Protein AF-K7A575-F1 (afdb_monomer_lite)

pLDDT: mean 84.66, std 11.77, range [37.22, 94.06]

Foldseek 3Di:
DPPPPQDDKDFPDFDADPVRHTAWTWIARPPPRDIDIDGVVVCVPCVNHDPDDD

Organism: NCBI:txid1129794

Radius of gyration: 12.07 Å; chains: 1; bounding box: 33×19×27 Å

Secondary structure (DSSP, 8-state):
--TT----EEEEEEEE-TTS-EEEEEEEETTT--EEEE-GGGGG-TTT---S--

InterPro domains:
  IPR012663 Conserved hypothetical protein CHP02450, tryptophan-rich [PF09493] (2-54)
  IPR012663 Conserved hypothetical protein CHP02450, tryptophan-rich [TIGR02450] (2-54)

Structure (mmCIF, N/CA/C/O backbone):
data_AF-K7A575-F1
#
_entry.id   AF-K7A575-F1
#
loop_
_atom_site.group_PDB
_atom_site.id
_atom_site.type_symbol
_atom_site.label_atom_id
_atom_site.label_alt_id
_atom_site.label_comp_id
_atom_site.label_asym_id
_atom_site.label_entity_id
_atom_site.label_seq_id
_atom_site.pdbx_PDB_ins_code
_atom_site.Cartn_x
_atom_site.Cartn_y
_atom_site.Cartn_z
_atom_site.occupancy
_atom_site.B_iso_or_equiv
_atom_site.auth_seq_id
_atom_site.auth_comp_id
_atom_site.auth_asym_id
_atom_site.auth_atom_id
_atom_site.pdbx_PDB_model_num
ATOM 1 N N . MET A 1 1 ? 7.404 7.230 -19.133 1.00 37.22 1 MET A N 1
ATOM 2 C CA . MET A 1 1 ? 8.411 6.689 -18.188 1.00 37.22 1 MET A CA 1
ATOM 3 C C . MET A 1 1 ? 7.903 6.959 -16.780 1.00 37.22 1 MET A C 1
ATOM 5 O O . MET A 1 1 ? 7.366 8.046 -16.600 1.0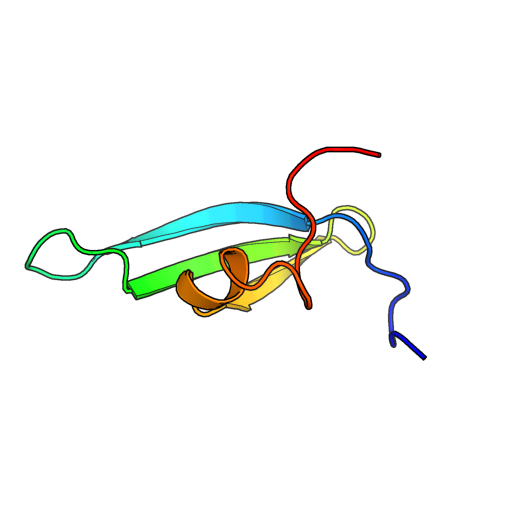0 37.22 1 MET A O 1
ATOM 9 N N . PRO A 1 2 ? 7.984 6.027 -15.814 1.00 50.09 2 PRO A N 1
ATOM 10 C CA . PRO A 1 2 ? 7.477 6.294 -14.469 1.00 50.09 2 PRO A CA 1
ATOM 11 C C . PRO A 1 2 ? 8.300 7.430 -13.850 1.00 50.09 2 PRO A C 1
ATOM 13 O O . PRO A 1 2 ? 9.520 7.310 -13.743 1.00 50.09 2 PRO A O 1
ATOM 16 N N . LEU A 1 3 ? 7.632 8.538 -13.509 1.00 56.22 3 LEU A N 1
ATOM 17 C CA . LEU A 1 3 ? 8.244 9.843 -13.217 1.00 56.22 3 LEU A CA 1
ATOM 18 C C . LEU A 1 3 ? 9.307 9.782 -12.104 1.00 56.22 3 LEU A C 1
ATOM 20 O O . LEU A 1 3 ? 10.293 10.506 -12.165 1.00 56.22 3 LEU A O 1
ATOM 24 N N . ASN A 1 4 ? 9.157 8.851 -11.157 1.00 63.38 4 ASN A N 1
ATOM 25 C CA . ASN A 1 4 ? 10.006 8.755 -9.968 1.00 63.38 4 ASN A CA 1
ATOM 26 C C . ASN A 1 4 ? 10.745 7.411 -9.810 1.00 63.38 4 ASN A C 1
ATOM 28 O O . ASN A 1 4 ? 11.386 7.190 -8.787 1.00 63.38 4 ASN A O 1
ATOM 32 N N . LYS A 1 5 ? 10.659 6.486 -10.784 1.00 66.38 5 LYS A N 1
ATOM 33 C CA . LYS A 1 5 ? 11.191 5.102 -10.669 1.00 66.38 5 LYS A CA 1
ATOM 34 C C . LYS A 1 5 ? 10.717 4.335 -9.415 1.00 66.38 5 LYS A C 1
ATOM 36 O O . LYS A 1 5 ? 11.327 3.333 -9.044 1.00 66.38 5 LYS A O 1
ATOM 41 N N . GLU A 1 6 ? 9.637 4.779 -8.783 1.00 77.94 6 GLU A N 1
ATOM 42 C CA . GLU A 1 6 ? 9.023 4.128 -7.629 1.00 77.94 6 GLU A CA 1
ATOM 43 C C . GLU A 1 6 ? 8.408 2.801 -8.095 1.00 77.94 6 GLU A C 1
ATOM 45 O O . GLU A 1 6 ? 7.547 2.783 -8.972 1.00 77.94 6 GLU A O 1
ATOM 50 N N . LYS A 1 7 ? 8.912 1.684 -7.567 1.00 77.81 7 LYS A N 1
ATOM 51 C CA . LYS A 1 7 ? 8.448 0.326 -7.913 1.00 77.81 7 LYS A CA 1
ATOM 52 C C . LYS A 1 7 ? 7.888 -0.437 -6.722 1.00 77.81 7 LYS A C 1
ATOM 54 O O . LYS A 1 7 ? 7.146 -1.391 -6.909 1.00 77.81 7 LYS A O 1
ATOM 59 N N . HIS A 1 8 ? 8.267 -0.021 -5.518 1.00 85.94 8 HIS A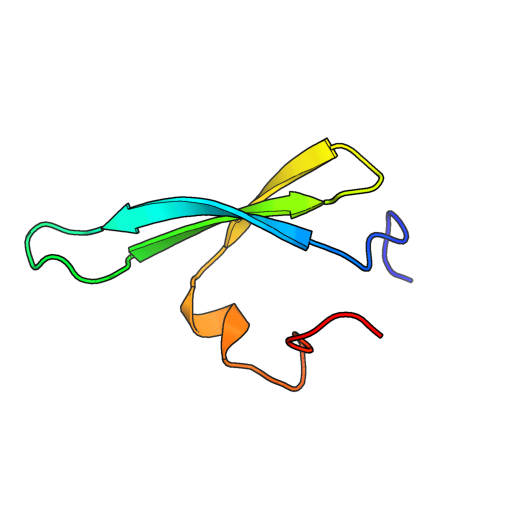 N 1
ATOM 60 C CA . HIS A 1 8 ? 7.884 -0.672 -4.280 1.00 85.94 8 HIS A CA 1
ATOM 61 C C . HIS A 1 8 ? 7.141 0.321 -3.408 1.00 85.94 8 HIS A C 1
ATOM 63 O O . HIS A 1 8 ? 7.641 1.416 -3.126 1.00 85.94 8 HIS A O 1
ATOM 69 N N . PHE A 1 9 ? 5.960 -0.103 -2.989 1.00 90.75 9 PHE A N 1
ATOM 70 C CA . PHE A 1 9 ? 5.055 0.661 -2.159 1.00 90.75 9 PHE A CA 1
ATOM 71 C C . PHE A 1 9 ? 4.596 -0.221 -1.004 1.00 90.75 9 PHE A C 1
ATOM 73 O O . PHE A 1 9 ? 4.468 -1.436 -1.161 1.00 90.75 9 PHE A O 1
ATOM 80 N N . ILE A 1 10 ? 4.355 0.394 0.145 1.00 91.44 10 ILE A N 1
ATOM 81 C CA . ILE A 1 10 ? 3.784 -0.262 1.323 1.00 91.44 10 ILE A CA 1
ATOM 82 C C . ILE A 1 10 ? 2.501 0.455 1.718 1.00 91.44 10 ILE A C 1
ATOM 84 O O . ILE A 1 10 ? 2.410 1.670 1.575 1.00 91.44 10 ILE A O 1
ATOM 88 N N . ILE A 1 11 ? 1.514 -0.284 2.216 1.00 91.50 11 ILE A N 1
ATOM 89 C CA . ILE A 1 11 ? 0.315 0.318 2.805 1.00 91.50 11 ILE A CA 1
ATOM 90 C C . ILE A 1 11 ? 0.689 0.782 4.211 1.00 91.50 11 ILE A C 1
ATOM 92 O O . ILE A 1 11 ? 1.155 -0.027 5.014 1.00 91.50 11 ILE A O 1
ATOM 96 N N . ILE A 1 12 ? 0.505 2.070 4.490 1.00 94.06 12 ILE A N 1
ATOM 97 C CA . ILE A 1 12 ? 0.781 2.661 5.807 1.00 94.06 12 ILE A CA 1
ATOM 98 C C . ILE A 1 12 ? -0.497 3.036 6.557 1.00 94.06 12 ILE A C 1
ATOM 100 O O . ILE A 1 12 ? -0.482 3.078 7.783 1.00 94.06 12 ILE A O 1
ATOM 104 N N . GLU A 1 13 ? -1.604 3.247 5.844 1.00 93.94 13 GLU A N 1
ATOM 105 C CA . GLU A 1 13 ? -2.900 3.576 6.438 1.00 93.94 13 GLU A CA 1
ATOM 106 C C . GLU A 1 13 ? -4.041 3.012 5.589 1.00 93.94 13 GLU A C 1
ATOM 108 O O . GLU A 1 13 ? -3.913 2.865 4.368 1.00 93.94 13 GLU A O 1
ATOM 113 N N . VAL A 1 14 ? -5.155 2.686 6.241 1.00 92.69 14 VAL A N 1
ATOM 114 C CA . VAL A 1 14 ? -6.381 2.207 5.601 1.00 92.69 14 VAL A CA 1
ATOM 115 C C . VAL A 1 14 ? -7.559 2.928 6.237 1.00 92.69 14 VAL A C 1
ATOM 117 O O . VAL A 1 14 ? -7.719 2.897 7.456 1.00 92.69 14 VAL A O 1
ATOM 120 N N . GLU A 1 15 ? -8.379 3.552 5.402 1.00 91.12 15 GLU A N 1
ATOM 121 C CA . GLU A 1 15 ? -9.601 4.235 5.811 1.00 91.12 15 GLU A CA 1
ATOM 122 C C . GLU A 1 15 ? -10.807 3.330 5.559 1.00 91.12 15 GLU A C 1
ATOM 124 O O . GLU A 1 15 ? -10.913 2.685 4.508 1.00 91.12 15 GLU A O 1
ATOM 129 N N . TYR A 1 16 ? -11.727 3.320 6.521 1.00 91.75 16 TYR A N 1
ATOM 130 C CA . TYR A 1 16 ? -12.962 2.545 6.484 1.00 91.75 16 TYR A CA 1
ATOM 131 C C . TYR A 1 16 ? -14.170 3.480 6.587 1.00 91.75 16 TYR A C 1
ATOM 133 O O . TYR A 1 16 ? -14.090 4.516 7.249 1.00 91.75 16 TYR A O 1
ATOM 141 N N . ASP A 1 17 ? -15.273 3.120 5.935 1.00 90.31 17 ASP A N 1
ATOM 142 C CA . ASP A 1 17 ? -16.559 3.800 6.099 1.00 90.31 17 ASP A CA 1
ATOM 143 C C . ASP A 1 17 ? -17.326 3.322 7.345 1.00 90.31 17 ASP A C 1
ATOM 145 O O . ASP A 1 17 ? -16.856 2.491 8.129 1.00 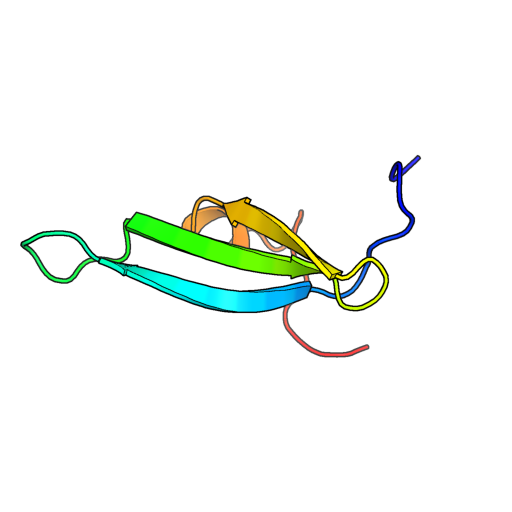90.31 17 ASP A O 1
ATOM 149 N N . GLU A 1 18 ? -18.524 3.878 7.532 1.00 92.81 18 GLU A N 1
ATOM 150 C CA . GLU A 1 18 ? -19.427 3.556 8.642 1.00 92.81 18 GLU A CA 1
ATOM 151 C C . GLU A 1 18 ? -19.867 2.080 8.651 1.00 92.81 18 GLU A C 1
ATOM 153 O O . GLU A 1 18 ? -20.143 1.531 9.717 1.00 92.81 18 GLU A O 1
ATOM 158 N N . ASP A 1 19 ? -19.851 1.408 7.495 1.00 93.12 19 ASP A N 1
ATOM 159 C CA . ASP A 1 19 ? -20.161 -0.018 7.339 1.00 93.12 19 ASP A CA 1
ATOM 160 C C . ASP A 1 19 ? -18.916 -0.915 7.507 1.00 93.12 19 ASP A C 1
ATOM 162 O O . ASP A 1 19 ? -18.959 -2.123 7.254 1.00 93.12 19 ASP A O 1
ATOM 166 N N . SER A 1 20 ? -17.791 -0.348 7.966 1.00 87.38 20 SER A N 1
ATOM 167 C CA . SER A 1 20 ? -16.490 -1.024 8.089 1.00 87.38 20 SER A CA 1
ATOM 168 C C . SER A 1 20 ? -15.925 -1.543 6.758 1.00 87.38 20 SER A C 1
ATOM 170 O O . SER A 1 20 ? -15.069 -2.436 6.748 1.00 87.38 20 SER A O 1
ATOM 172 N N . ALA A 1 21 ? -16.364 -1.001 5.622 1.00 89.31 21 ALA A N 1
ATOM 173 C CA . ALA A 1 21 ? -15.798 -1.310 4.320 1.00 89.31 21 ALA A CA 1
ATOM 174 C C . ALA A 1 21 ? -14.610 -0.387 4.018 1.00 89.31 21 ALA A C 1
ATOM 176 O O . ALA A 1 21 ? -14.609 0.795 4.350 1.00 89.31 21 ALA A O 1
ATOM 177 N N . VAL A 1 22 ? -13.573 -0.929 3.373 1.00 88.94 22 VAL A N 1
ATOM 178 C CA . VAL A 1 22 ? -12.402 -0.134 2.978 1.00 88.94 22 VAL A CA 1
ATOM 179 C C . VAL A 1 22 ? -12.827 0.888 1.923 1.00 88.94 22 VAL A C 1
ATOM 181 O O . VAL A 1 22 ? -13.393 0.513 0.889 1.00 88.94 22 VAL A O 1
ATOM 184 N N . VAL A 1 23 ? -12.504 2.159 2.148 1.00 89.31 23 VAL A N 1
ATOM 185 C CA . VAL A 1 23 ? -12.757 3.253 1.196 1.00 89.31 23 VAL A CA 1
ATOM 186 C C . VAL A 1 23 ? -11.473 3.760 0.549 1.00 89.31 23 VAL A C 1
ATOM 188 O O . VAL A 1 23 ? -11.437 3.940 -0.670 1.00 89.31 23 VAL A O 1
ATOM 191 N N . SER A 1 24 ? -10.389 3.865 1.317 1.00 89.75 24 SER A N 1
ATOM 192 C CA . SER A 1 24 ? -9.094 4.374 0.848 1.00 89.75 24 SER A CA 1
ATOM 193 C C . SER A 1 24 ? -7.950 3.576 1.451 1.00 89.75 24 SER A C 1
ATOM 195 O O . SER A 1 24 ? -8.039 3.105 2.583 1.00 89.75 24 SER A O 1
ATOM 197 N N . CYS A 1 25 ? -6.829 3.518 0.737 1.00 93.31 25 CYS A N 1
ATOM 198 C CA . CYS A 1 25 ? -5.546 3.160 1.336 1.00 93.31 25 CYS A CA 1
ATOM 199 C C . CYS A 1 25 ? -4.535 4.281 1.099 1.00 93.31 25 CYS A C 1
ATOM 201 O O . CYS A 1 25 ? -4.491 4.856 0.011 1.00 93.31 25 CYS A O 1
ATOM 203 N N . LEU A 1 26 ? -3.680 4.542 2.082 1.00 93.88 26 LEU A N 1
ATOM 204 C CA . LEU A 1 26 ? -2.487 5.362 1.916 1.00 93.88 26 LEU A CA 1
ATOM 205 C C . LEU A 1 26 ? -1.304 4.436 1.656 1.00 93.88 26 LEU A C 1
ATOM 207 O O . LEU A 1 26 ? -0.962 3.598 2.498 1.00 93.88 26 LEU A O 1
ATOM 211 N N . ILE A 1 27 ? -0.676 4.590 0.493 1.00 92.69 27 ILE A N 1
ATOM 212 C CA . ILE A 1 27 ? 0.558 3.878 0.171 1.00 92.69 27 ILE A CA 1
ATOM 213 C C . ILE A 1 27 ? 1.753 4.822 0.221 1.00 92.69 27 ILE A C 1
ATOM 215 O O . ILE A 1 27 ? 1.681 5.954 -0.254 1.00 92.69 27 ILE A O 1
ATOM 219 N N . GLU A 1 28 ? 2.862 4.345 0.775 1.00 93.50 28 GLU A N 1
ATOM 220 C CA . GLU A 1 28 ? 4.144 5.044 0.789 1.00 93.50 28 GLU A CA 1
ATOM 221 C C . GLU A 1 28 ? 5.112 4.374 -0.186 1.00 93.50 28 GLU A C 1
ATOM 223 O O . GLU A 1 28 ? 5.376 3.171 -0.110 1.00 93.50 28 GLU A O 1
ATOM 228 N N . ALA A 1 29 ? 5.678 5.168 -1.091 1.00 91.69 29 ALA A N 1
ATOM 229 C CA . ALA A 1 29 ? 6.794 4.759 -1.924 1.00 91.69 29 ALA A CA 1
ATOM 230 C C . ALA A 1 29 ? 8.061 4.620 -1.069 1.00 91.69 29 ALA A C 1
ATOM 232 O O . ALA A 1 29 ? 8.543 5.595 -0.493 1.00 91.69 29 ALA A O 1
ATOM 233 N N . ILE A 1 30 ? 8.660 3.427 -1.042 1.00 87.38 30 ILE A N 1
ATOM 234 C CA . ILE A 1 30 ? 9.804 3.134 -0.157 1.00 87.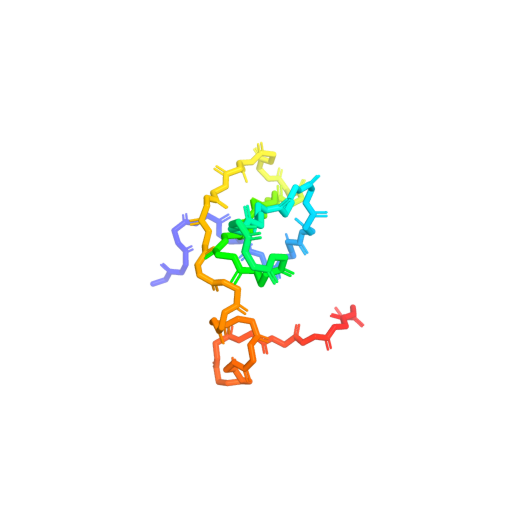38 30 ILE A CA 1
ATOM 235 C C . ILE A 1 30 ? 10.997 4.054 -0.442 1.00 87.38 30 ILE A C 1
ATOM 237 O O . ILE A 1 30 ? 11.653 4.531 0.482 1.00 87.38 30 ILE A O 1
ATOM 241 N N . MET A 1 31 ? 11.285 4.293 -1.726 1.00 85.75 31 MET A N 1
ATOM 242 C CA . MET A 1 31 ? 12.477 5.034 -2.147 1.00 85.75 31 MET A CA 1
ATOM 243 C C . MET A 1 31 ? 12.363 6.539 -1.915 1.00 85.75 31 MET A C 1
ATOM 245 O O . MET A 1 31 ? 13.334 7.168 -1.512 1.00 85.75 31 MET A O 1
ATOM 249 N N . SER A 1 32 ? 11.207 7.123 -2.217 1.00 87.88 32 SER A N 1
ATOM 2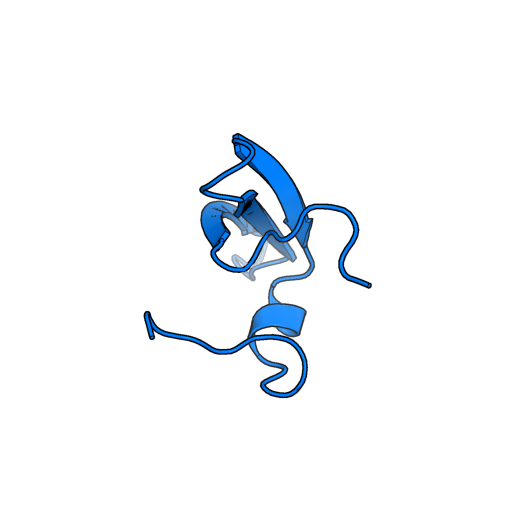50 C CA . SER A 1 32 ? 11.004 8.572 -2.162 1.00 87.88 32 SER A CA 1
ATOM 251 C C . SER A 1 32 ? 10.344 9.030 -0.868 1.00 87.88 32 SER A C 1
ATOM 253 O O . SER A 1 32 ? 10.271 10.234 -0.636 1.00 87.88 32 SER A O 1
ATOM 255 N N . LYS A 1 33 ? 9.842 8.095 -0.047 1.00 89.00 33 LYS A N 1
ATOM 256 C CA . LYS A 1 33 ? 9.016 8.389 1.133 1.00 89.00 33 LYS A CA 1
ATOM 257 C C . LYS A 1 33 ? 7.795 9.247 0.808 1.00 89.00 33 LYS A C 1
ATOM 259 O O . LYS A 1 33 ? 7.269 9.965 1.651 1.00 89.00 33 LYS A O 1
ATOM 264 N N . ARG A 1 34 ? 7.346 9.178 -0.446 1.00 89.62 34 ARG A N 1
ATOM 265 C CA . ARG A 1 34 ? 6.152 9.861 -0.916 1.00 89.62 34 ARG A CA 1
ATOM 266 C C . ARG A 1 34 ? 4.932 9.020 -0.574 1.00 89.62 34 ARG A C 1
ATOM 268 O O . ARG A 1 34 ? 4.830 7.886 -1.037 1.00 89.62 34 ARG A O 1
ATOM 275 N N . SER A 1 35 ? 3.989 9.622 0.135 1.00 92.38 35 SER A N 1
ATOM 276 C CA . SER A 1 35 ? 2.698 9.008 0.439 1.00 92.38 35 SER A CA 1
ATOM 277 C C . SER A 1 35 ? 1.624 9.490 -0.533 1.00 92.38 35 SER A C 1
ATOM 279 O O . SER A 1 35 ? 1.578 10.673 -0.882 1.00 92.38 35 SER A O 1
ATOM 281 N N . ILE A 1 36 ? 0.782 8.572 -1.005 1.00 90.88 36 ILE A N 1
ATOM 282 C CA . ILE A 1 36 ? -0.342 8.854 -1.905 1.00 90.88 36 ILE A CA 1
ATOM 283 C C . ILE A 1 36 ? -1.570 8.035 -1.504 1.00 90.88 36 ILE A C 1
ATOM 285 O O . ILE A 1 36 ? -1.466 6.837 -1.235 1.00 90.88 36 ILE A O 1
ATOM 289 N N . HIS A 1 37 ? -2.734 8.684 -1.472 1.00 91.88 37 HIS A N 1
ATOM 290 C CA . HIS A 1 37 ? -4.004 7.981 -1.314 1.00 91.88 37 HIS A CA 1
ATOM 291 C C . HIS A 1 37 ? -4.364 7.294 -2.628 1.00 91.88 37 HIS A C 1
ATOM 293 O O . HIS A 1 37 ? -4.258 7.888 -3.704 1.00 91.88 37 HIS A O 1
ATOM 299 N N . ILE A 1 38 ? -4.801 6.047 -2.529 1.00 89.62 38 ILE A N 1
ATOM 300 C CA . ILE A 1 38 ? -5.262 5.238 -3.651 1.00 89.62 38 ILE A CA 1
ATOM 301 C C . ILE A 1 38 ? -6.614 4.609 -3.327 1.00 89.62 38 ILE A C 1
ATOM 303 O O . ILE A 1 38 ? -6.965 4.395 -2.161 1.00 89.62 38 ILE A O 1
ATOM 307 N N . GLN A 1 39 ? -7.356 4.256 -4.375 1.00 89.31 39 GLN A N 1
ATOM 308 C CA . GLN A 1 39 ? -8.502 3.375 -4.225 1.00 89.31 39 GLN A CA 1
ATOM 309 C C . GLN A 1 39 ? -7.977 1.967 -3.959 1.00 89.31 39 GLN A C 1
ATOM 311 O O . GLN A 1 39 ? -7.231 1.405 -4.756 1.00 89.31 39 GLN A O 1
ATOM 316 N N . TRP A 1 40 ? -8.377 1.360 -2.845 1.00 86.88 40 TRP A N 1
ATOM 317 C CA . TRP A 1 40 ? -7.908 0.018 -2.480 1.00 86.88 40 TRP A CA 1
ATOM 318 C C . TRP A 1 40 ? -8.228 -1.036 -3.554 1.00 86.88 40 TRP A C 1
ATOM 320 O O . TRP A 1 40 ? -7.537 -2.048 -3.669 1.00 86.88 40 TRP A O 1
ATOM 330 N N . ARG A 1 41 ? -9.277 -0.798 -4.353 1.00 89.00 41 ARG A N 1
ATOM 331 C CA . ARG A 1 41 ? -9.679 -1.655 -5.474 1.00 89.00 41 ARG A CA 1
ATOM 332 C C . ARG A 1 41 ? -8.616 -1.702 -6.568 1.00 89.00 41 ARG A C 1
ATOM 334 O O . ARG A 1 41 ? -8.491 -2.744 -7.204 1.00 89.00 41 ARG A O 1
ATOM 341 N N . ASP A 1 42 ? -7.819 -0.648 -6.729 1.00 87.69 42 ASP A N 1
ATOM 342 C CA . ASP A 1 42 ? -6.726 -0.610 -7.702 1.00 87.69 42 ASP A CA 1
ATOM 343 C C . ASP A 1 42 ? -5.680 -1.681 -7.374 1.00 87.69 42 ASP A C 1
ATOM 345 O O . ASP A 1 42 ? -5.169 -2.329 -8.277 1.00 87.69 42 ASP A O 1
ATOM 349 N N . LEU A 1 43 ? -5.444 -1.981 -6.089 1.00 86.31 43 LEU A N 1
ATOM 350 C CA . LEU A 1 43 ? -4.514 -3.037 -5.657 1.00 86.31 43 LEU A CA 1
ATOM 351 C C . LEU A 1 43 ? -4.938 -4.454 -6.078 1.00 86.31 43 LEU A C 1
ATOM 353 O O . LEU A 1 43 ? -4.139 -5.387 -5.959 1.00 86.31 43 LEU A O 1
ATOM 357 N N . LYS A 1 44 ? -6.189 -4.639 -6.520 1.00 87.12 44 LYS A N 1
ATOM 358 C CA . LYS A 1 44 ? -6.672 -5.897 -7.110 1.00 87.12 44 LYS A CA 1
ATOM 359 C C . LYS A 1 44 ? -6.391 -5.987 -8.608 1.00 87.12 44 LYS A C 1
ATOM 361 O O . LYS A 1 44 ? -6.449 -7.088 -9.154 1.00 87.12 44 LYS A O 1
ATOM 366 N N . ASP A 1 45 ? -6.106 -4.869 -9.274 1.00 88.75 45 ASP A N 1
ATOM 367 C CA . ASP A 1 45 ? -5.753 -4.868 -10.688 1.00 88.75 45 ASP A CA 1
ATOM 368 C C . ASP A 1 45 ? -4.305 -5.332 -10.872 1.00 88.75 45 ASP A C 1
ATOM 370 O O . ASP A 1 45 ? -3.348 -4.563 -10.776 1.00 88.75 45 ASP A O 1
ATOM 374 N N . THR A 1 46 ? -4.159 -6.617 -11.192 1.00 85.62 46 THR A N 1
ATOM 375 C CA . THR A 1 46 ? -2.857 -7.246 -11.445 1.00 85.62 46 THR A CA 1
ATOM 376 C C . THR A 1 46 ? -2.114 -6.703 -12.671 1.00 85.62 46 THR A C 1
ATOM 378 O O . THR A 1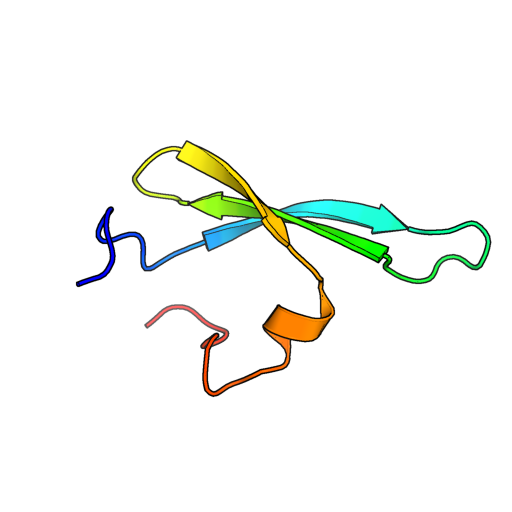 46 ? -0.919 -6.956 -12.813 1.00 85.62 46 THR A O 1
ATOM 381 N N . ALA A 1 47 ? -2.787 -5.960 -13.560 1.00 86.00 47 ALA A N 1
ATOM 382 C CA . ALA A 1 47 ? -2.135 -5.300 -14.690 1.00 86.00 47 ALA A CA 1
ATOM 383 C C . ALA A 1 47 ? -1.375 -4.035 -14.259 1.00 86.00 47 ALA A C 1
ATOM 385 O O . ALA A 1 47 ? -0.404 -3.655 -14.915 1.00 86.00 47 ALA A O 1
ATOM 386 N N . GLN A 1 48 ? -1.801 -3.398 -13.164 1.00 82.19 48 GLN A N 1
ATOM 387 C CA . GLN A 1 48 ? -1.167 -2.205 -12.595 1.00 82.19 48 GLN A CA 1
ATOM 388 C C . GLN A 1 48 ? -0.304 -2.535 -11.370 1.00 82.19 48 GLN A C 1
ATOM 390 O O . GLN A 1 48 ? 0.756 -1.937 -11.184 1.00 82.19 48 GLN A O 1
ATOM 395 N N . TRP A 1 49 ? -0.728 -3.506 -10.556 1.00 86.12 49 TRP A N 1
ATOM 396 C CA . TRP A 1 49 ? -0.115 -3.830 -9.272 1.00 86.12 49 TRP A CA 1
ATOM 397 C C . TRP A 1 49 ? 0.290 -5.295 -9.190 1.00 86.12 49 TRP A C 1
ATOM 399 O O . TRP A 1 49 ? -0.524 -6.204 -9.313 1.00 86.12 49 TRP A O 1
ATOM 409 N N . VAL A 1 50 ? 1.565 -5.536 -8.898 1.00 84.94 50 VAL A N 1
ATOM 410 C CA . VAL A 1 50 ? 2.063 -6.876 -8.587 1.00 84.94 50 VAL A CA 1
ATOM 411 C C . VAL A 1 50 ? 2.205 -6.983 -7.079 1.00 84.94 50 VAL A C 1
ATOM 413 O O . VAL A 1 50 ? 2.979 -6.248 -6.470 1.00 84.94 50 VAL A O 1
ATOM 416 N N . GLN A 1 51 ? 1.443 -7.891 -6.477 1.00 82.88 51 GLN A N 1
ATOM 417 C CA . GLN A 1 51 ? 1.560 -8.181 -5.054 1.00 82.88 51 GLN A CA 1
ATOM 418 C C . GLN A 1 51 ? 2.754 -9.105 -4.799 1.00 82.88 51 GLN A C 1
ATOM 420 O O . GLN A 1 51 ? 2.953 -10.093 -5.506 1.00 82.88 51 GLN A O 1
ATOM 425 N N . GLY A 1 52 ? 3.524 -8.793 -3.758 1.00 78.94 52 GLY A N 1
ATOM 426 C CA . GLY A 1 52 ? 4.735 -9.519 -3.388 1.00 78.94 52 GLY A CA 1
ATOM 427 C C . GLY A 1 52 ? 6.016 -8.750 -3.710 1.00 78.94 52 GLY A C 1
ATOM 428 O O . GLY A 1 52 ? 6.021 -7.777 -4.459 1.00 78.94 52 GLY A O 1
ATOM 429 N N . TRP A 1 53 ? 7.111 -9.192 -3.098 1.00 66.75 53 TRP A N 1
ATOM 430 C CA . TRP A 1 53 ? 8.447 -8.652 -3.333 1.00 66.75 53 TRP A CA 1
ATOM 431 C C . TRP A 1 53 ? 9.123 -9.506 -4.401 1.00 66.75 53 TRP A C 1
ATOM 433 O O . TRP A 1 53 ? 9.150 -10.732 -4.271 1.00 66.75 53 TRP A O 1
ATOM 443 N N . LYS A 1 54 ? 9.642 -8.876 -5.453 1.00 60.56 54 LYS A N 1
ATOM 444 C CA . LYS A 1 54 ? 10.381 -9.552 -6.520 1.00 60.56 54 LYS A CA 1
ATOM 445 C C . LYS A 1 54 ? 11.712 -8.865 -6.771 1.00 60.56 54 LYS A C 1
ATOM 447 O O . LYS A 1 54 ? 11.754 -7.621 -6.661 1.00 60.56 54 LYS A O 1
#

Sequence (54 aa):
MPLNKEKHFIIIEVEYDEDSAVVSCLIEAIMSKRSIHIQWRDLKDTAQWVQGWK